Protein AF-A0A920S197-F1 (afdb_monomer_lite)

Structure (mmCIF, N/CA/C/O backbone):
data_AF-A0A920S197-F1
#
_entry.id   AF-A0A920S197-F1
#
loop_
_atom_site.group_PDB
_atom_site.id
_atom_site.type_symbol
_atom_site.label_atom_id
_atom_site.label_alt_id
_atom_site.label_comp_id
_atom_site.label_asym_id
_atom_site.label_entity_id
_atom_site.label_seq_id
_atom_site.pdbx_PDB_ins_code
_atom_site.Cartn_x
_atom_site.Cartn_y
_atom_site.Cartn_z
_atom_site.occupancy
_atom_site.B_iso_or_equiv
_atom_site.auth_seq_id
_atom_site.auth_comp_id
_atom_site.auth_asym_id
_atom_site.auth_atom_id
_atom_site.pdbx_PDB_model_num
ATOM 1 N N . MET A 1 1 ? 14.289 -39.269 -6.936 1.00 38.00 1 MET A N 1
ATOM 2 C CA . MET A 1 1 ? 14.562 -37.959 -6.306 1.00 38.00 1 MET A CA 1
ATOM 3 C C . MET A 1 1 ? 13.841 -37.949 -4.966 1.00 38.00 1 MET A C 1
ATOM 5 O O . MET A 1 1 ? 12.619 -37.973 -4.962 1.00 38.00 1 MET A O 1
ATOM 9 N N . ARG A 1 2 ? 14.556 -38.086 -3.841 1.00 40.16 2 ARG A N 1
ATOM 10 C CA . ARG A 1 2 ? 13.927 -38.059 -2.509 1.00 40.16 2 ARG A CA 1
ATOM 11 C C . ARG A 1 2 ? 13.597 -36.601 -2.189 1.00 40.16 2 ARG A C 1
ATOM 13 O O . ARG A 1 2 ? 14.502 -35.774 -2.190 1.00 40.16 2 ARG A O 1
ATOM 20 N N . LEU A 1 3 ? 12.320 -36.289 -1.989 1.00 53.31 3 LEU A N 1
ATOM 21 C CA . LEU A 1 3 ? 11.894 -34.998 -1.454 1.00 53.31 3 LEU A CA 1
ATOM 22 C C . LEU A 1 3 ? 12.463 -34.905 -0.033 1.00 53.31 3 LEU A C 1
ATOM 24 O O . LEU A 1 3 ? 12.150 -35.754 0.802 1.00 53.31 3 LEU A O 1
ATOM 28 N N . ASN A 1 4 ? 13.358 -33.949 0.219 1.00 62.19 4 ASN A N 1
ATOM 29 C CA . ASN A 1 4 ? 13.882 -33.731 1.564 1.00 62.19 4 ASN A CA 1
ATOM 30 C C . ASN A 1 4 ? 12.712 -33.381 2.501 1.00 62.19 4 ASN A C 1
ATOM 32 O O . ASN A 1 4 ? 11.849 -32.592 2.102 1.00 62.19 4 ASN A O 1
ATOM 36 N N . PRO A 1 5 ? 12.646 -33.955 3.716 1.00 65.94 5 PRO A N 1
ATOM 37 C CA . PRO A 1 5 ? 11.631 -33.568 4.684 1.00 65.94 5 PRO A CA 1
ATOM 38 C C . PRO A 1 5 ? 11.800 -32.078 4.992 1.00 65.94 5 PRO A C 1
ATOM 40 O O . PRO A 1 5 ? 12.880 -31.646 5.390 1.00 65.94 5 PRO A O 1
ATOM 43 N N . ILE A 1 6 ? 10.745 -31.299 4.739 1.00 70.31 6 ILE A N 1
ATOM 44 C CA . ILE A 1 6 ? 10.744 -29.848 4.934 1.00 70.31 6 ILE A CA 1
ATOM 45 C C . ILE A 1 6 ? 11.059 -29.570 6.404 1.00 70.31 6 ILE A C 1
ATOM 47 O O . ILE A 1 6 ? 10.331 -30.030 7.290 1.00 70.31 6 ILE A O 1
ATOM 51 N N . ASP A 1 7 ? 12.131 -28.822 6.654 1.00 78.69 7 ASP A N 1
ATOM 52 C CA . ASP A 1 7 ? 12.514 -28.396 7.996 1.00 78.69 7 ASP A CA 1
ATOM 53 C C . ASP A 1 7 ? 11.319 -27.690 8.681 1.00 78.69 7 ASP A C 1
ATOM 55 O O . ASP A 1 7 ? 10.656 -26.845 8.064 1.00 78.69 7 ASP A O 1
ATOM 59 N N . PRO A 1 8 ? 10.980 -28.011 9.945 1.00 77.56 8 PRO A N 1
ATOM 60 C CA . PRO A 1 8 ? 9.945 -27.293 10.686 1.00 77.56 8 PRO A CA 1
ATOM 61 C C . PRO A 1 8 ? 10.109 -25.763 10.666 1.00 77.56 8 PRO A C 1
ATOM 63 O O . PRO A 1 8 ? 9.103 -25.046 10.628 1.00 77.56 8 PRO A O 1
ATOM 66 N N . GLY A 1 9 ? 11.348 -25.255 10.638 1.00 80.50 9 GLY A N 1
ATOM 67 C CA . GLY A 1 9 ? 11.637 -23.827 10.484 1.00 80.50 9 GLY A CA 1
ATOM 68 C C . GLY A 1 9 ? 11.213 -23.275 9.119 1.00 80.50 9 GLY A C 1
ATOM 69 O O . GLY A 1 9 ? 10.514 -22.259 9.041 1.00 80.50 9 GLY A O 1
ATOM 70 N N . GLU A 1 10 ? 11.551 -23.982 8.043 1.00 87.06 10 GLU A N 1
ATOM 71 C CA . GLU A 1 10 ? 11.125 -23.664 6.676 1.00 87.06 10 GLU A CA 1
ATOM 72 C C . GLU A 1 10 ? 9.591 -23.654 6.538 1.00 87.06 10 GLU A C 1
ATOM 74 O O . GLU A 1 10 ? 9.012 -22.739 5.942 1.00 87.06 10 GLU A O 1
ATOM 79 N N . ASN A 1 11 ? 8.910 -24.611 7.173 1.00 86.31 11 ASN A N 1
ATOM 80 C CA . ASN A 1 11 ? 7.448 -24.664 7.210 1.00 86.31 11 ASN A CA 1
ATOM 81 C C . ASN A 1 11 ? 6.829 -23.420 7.869 1.00 86.31 11 ASN A C 1
ATOM 83 O O . ASN A 1 11 ? 5.807 -22.914 7.399 1.00 86.31 11 ASN A O 1
ATOM 87 N N . LEU A 1 12 ? 7.434 -22.897 8.940 1.00 87.69 12 LEU A N 1
ATOM 88 C CA . LEU A 1 12 ? 6.963 -21.674 9.595 1.00 87.69 12 LEU A CA 1
ATOM 89 C C . LEU A 1 12 ? 7.101 -20.452 8.672 1.00 87.69 12 LEU A C 1
ATOM 91 O O . LEU A 1 12 ? 6.184 -19.633 8.594 1.00 87.69 12 LEU A O 1
ATOM 95 N N . ALA A 1 13 ? 8.228 -20.325 7.968 1.00 88.31 13 ALA A N 1
ATOM 96 C CA . ALA A 1 13 ? 8.461 -19.224 7.035 1.00 88.31 13 ALA A CA 1
ATOM 97 C C . ALA A 1 13 ? 7.466 -19.256 5.864 1.00 88.31 13 ALA A C 1
ATOM 99 O O . ALA A 1 13 ? 6.839 -18.239 5.563 1.00 88.31 13 ALA A O 1
ATOM 100 N N . ARG A 1 14 ? 7.237 -20.438 5.276 1.00 89.06 14 ARG A N 1
ATOM 101 C CA . ARG A 1 14 ? 6.245 -20.636 4.207 1.00 89.06 14 ARG A CA 1
ATOM 102 C C . ARG A 1 14 ? 4.829 -20.295 4.668 1.00 89.06 14 ARG A C 1
ATOM 104 O O . ARG A 1 14 ? 4.115 -19.608 3.951 1.00 89.06 14 ARG A O 1
ATOM 111 N N . LYS A 1 15 ? 4.442 -20.672 5.895 1.00 89.56 15 LYS A N 1
ATOM 112 C CA . LYS A 1 15 ? 3.133 -20.305 6.474 1.00 89.56 15 LYS A CA 1
ATOM 113 C C . LYS A 1 15 ? 2.936 -18.791 6.614 1.00 89.56 15 LYS A C 1
ATOM 115 O O . LYS A 1 15 ? 1.812 -18.318 6.453 1.00 89.56 15 LYS A O 1
ATOM 120 N N . LYS A 1 16 ? 3.998 -18.025 6.899 1.00 90.12 16 LYS A N 1
ATOM 121 C CA . LYS A 1 16 ? 3.927 -16.552 6.975 1.00 90.12 16 LYS A CA 1
ATOM 122 C C . LYS A 1 16 ? 3.706 -15.906 5.606 1.00 90.12 16 LYS A C 1
ATOM 124 O O . LYS A 1 16 ? 3.082 -14.855 5.551 1.00 90.12 16 LYS A O 1
ATOM 129 N N . TRP A 1 17 ? 4.197 -16.524 4.533 1.00 92.94 17 TRP A N 1
ATOM 130 C CA . TRP A 1 17 ? 4.096 -16.025 3.161 1.00 92.94 17 TRP A CA 1
ATOM 131 C C . TRP A 1 17 ? 2.903 -16.641 2.423 1.00 92.94 17 TRP A C 1
ATOM 133 O O . TRP A 1 17 ? 3.054 -17.412 1.480 1.00 92.94 17 TRP A O 1
ATOM 143 N N . THR A 1 18 ? 1.700 -16.343 2.908 1.00 94.94 18 THR A N 1
ATOM 144 C CA . THR A 1 18 ? 0.437 -16.835 2.339 1.00 94.94 18 THR A CA 1
ATOM 145 C C . THR A 1 18 ? -0.599 -15.721 2.324 1.00 94.94 18 THR A C 1
ATOM 147 O O . THR A 1 18 ? -0.577 -14.848 3.191 1.00 94.94 18 THR 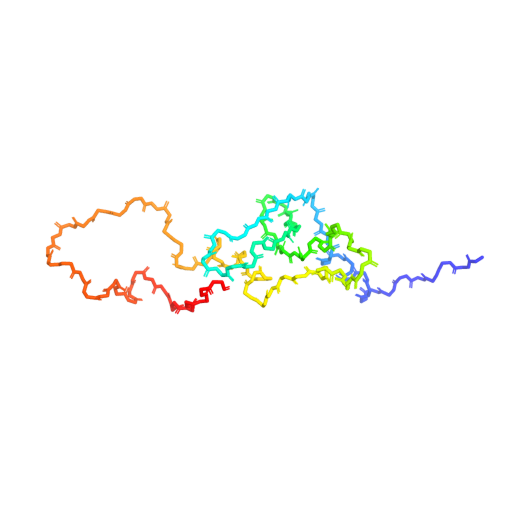A O 1
ATOM 150 N N . TRP A 1 19 ? -1.496 -15.753 1.344 1.00 96.56 19 TRP A N 1
ATOM 151 C CA . TRP A 1 19 ? -2.568 -14.782 1.130 1.00 96.56 19 TRP A CA 1
ATOM 152 C C . TRP A 1 19 ? -3.732 -15.457 0.405 1.00 96.56 19 TRP A C 1
ATOM 154 O O . TRP A 1 19 ? -3.546 -16.504 -0.216 1.00 96.56 19 TRP A O 1
ATOM 164 N N . ASP A 1 20 ? -4.902 -14.828 0.456 1.00 97.69 20 ASP A N 1
ATOM 165 C CA . ASP A 1 20 ? -6.124 -15.328 -0.179 1.00 97.69 20 ASP A CA 1
ATOM 166 C C . ASP A 1 20 ? -6.334 -14.693 -1.556 1.00 97.69 20 ASP A C 1
ATOM 168 O O . ASP A 1 20 ? -6.794 -15.347 -2.490 1.00 97.69 20 ASP A O 1
ATOM 172 N N . SER A 1 21 ? -5.971 -13.416 -1.707 1.00 97.62 21 SER A N 1
ATOM 173 C CA . SER A 1 21 ? -6.107 -12.691 -2.971 1.00 97.62 21 SER A CA 1
ATOM 174 C C . SER A 1 21 ? -5.058 -11.595 -3.138 1.00 97.62 21 SER A C 1
ATOM 176 O O . SER A 1 21 ? -4.469 -11.113 -2.167 1.00 97.62 21 SER A O 1
ATOM 178 N N . ILE A 1 22 ? -4.858 -11.175 -4.388 1.00 97.69 22 ILE A N 1
ATOM 179 C CA . ILE A 1 22 ? -4.014 -10.038 -4.768 1.00 97.69 22 ILE A CA 1
ATOM 180 C C . ILE A 1 22 ? -4.890 -9.018 -5.495 1.00 97.69 22 ILE A C 1
ATOM 182 O O . ILE A 1 22 ? -5.642 -9.386 -6.396 1.00 97.69 22 ILE A O 1
ATOM 186 N N . THR A 1 23 ? -4.768 -7.746 -5.124 1.00 96.75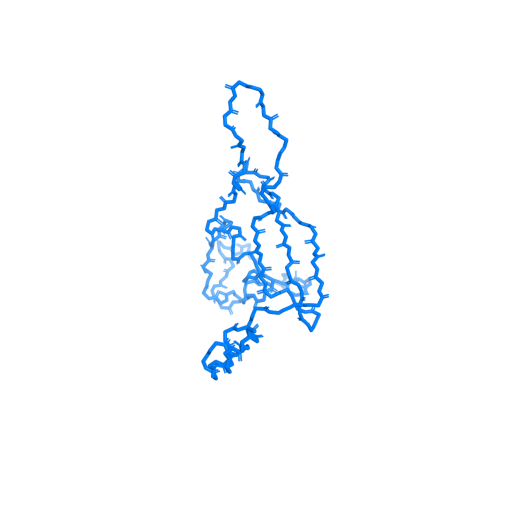 23 THR A N 1
ATOM 187 C CA . THR A 1 23 ? -5.444 -6.626 -5.792 1.00 96.75 23 THR A CA 1
ATOM 188 C C . THR A 1 23 ? -4.416 -5.590 -6.233 1.00 96.75 23 THR A C 1
ATOM 190 O O . THR A 1 23 ? -3.468 -5.305 -5.501 1.00 96.75 23 THR A O 1
ATOM 193 N N . HIS A 1 24 ? -4.602 -4.991 -7.409 1.00 95.44 24 HIS A N 1
ATOM 194 C CA . HIS A 1 24 ? -3.730 -3.920 -7.894 1.00 95.44 24 HIS A CA 1
ATOM 195 C C . HIS A 1 24 ? -4.107 -2.567 -7.289 1.00 95.44 24 HIS A C 1
ATOM 197 O O . HIS A 1 24 ? -5.285 -2.218 -7.194 1.00 95.44 24 HIS A O 1
ATOM 203 N N . SER A 1 25 ? -3.097 -1.795 -6.892 1.00 94.75 25 SER A N 1
ATOM 204 C CA . SER A 1 25 ? -3.285 -0.477 -6.289 1.00 94.75 25 SER A CA 1
ATOM 205 C C . SER A 1 25 ? -2.131 0.480 -6.598 1.00 94.75 25 SER A C 1
ATOM 207 O O . SER A 1 25 ? -1.060 0.091 -7.062 1.00 94.75 25 SER A O 1
ATOM 209 N N . THR A 1 26 ? -2.360 1.756 -6.299 1.00 94.69 26 THR A N 1
ATOM 210 C CA . THR A 1 26 ? -1.375 2.842 -6.301 1.00 94.69 26 THR A CA 1
ATOM 211 C C . THR A 1 26 ? -1.563 3.689 -5.043 1.00 94.69 26 THR A C 1
ATOM 213 O O . THR A 1 26 ? -2.518 3.509 -4.289 1.00 94.69 26 THR A O 1
ATOM 216 N N . HIS A 1 27 ? -0.633 4.596 -4.766 1.00 93.81 27 HIS A N 1
ATOM 217 C CA . HIS A 1 27 ? -0.676 5.445 -3.579 1.00 93.81 27 HIS A CA 1
ATOM 218 C C . HIS A 1 27 ? -0.976 6.879 -3.999 1.00 93.81 27 HIS A C 1
ATOM 220 O O . HIS A 1 27 ? -0.135 7.544 -4.602 1.00 93.81 27 HIS A O 1
ATOM 226 N N . GLY A 1 28 ? -2.173 7.360 -3.654 1.00 90.50 28 GLY A N 1
ATOM 227 C CA . GLY A 1 28 ? -2.676 8.698 -3.990 1.00 90.50 28 GLY A CA 1
ATOM 228 C C . GLY A 1 28 ? -2.025 9.834 -3.194 1.00 90.50 28 GLY A C 1
ATOM 229 O O . GLY A 1 28 ? -2.721 10.698 -2.668 1.00 90.50 28 GLY A O 1
ATOM 230 N N . THR A 1 29 ? -0.700 9.817 -3.053 1.00 91.38 29 THR A N 1
ATOM 231 C CA . THR A 1 29 ? 0.089 10.856 -2.381 1.00 91.38 29 THR A CA 1
ATOM 232 C C . THR A 1 29 ? 0.855 11.690 -3.405 1.00 91.38 29 THR A C 1
ATOM 234 O O . THR A 1 29 ? 1.160 11.233 -4.508 1.00 91.38 29 THR A O 1
ATOM 237 N N . ASN A 1 30 ? 1.203 12.928 -3.045 1.00 94.19 30 ASN A N 1
ATOM 238 C CA . ASN A 1 30 ? 1.974 13.828 -3.906 1.00 94.19 30 ASN A CA 1
ATOM 239 C C . ASN A 1 30 ? 3.471 13.453 -3.934 1.00 94.19 30 ASN A C 1
ATOM 241 O O . ASN A 1 30 ? 4.324 14.212 -3.483 1.00 94.19 30 ASN A O 1
ATOM 245 N N . CYS A 1 31 ? 3.786 12.239 -4.389 1.00 90.56 31 CYS A N 1
ATOM 246 C CA . CYS A 1 31 ? 5.145 11.698 -4.401 1.00 90.56 31 CYS A CA 1
ATOM 247 C C . CYS A 1 31 ? 5.766 11.618 -5.801 1.00 90.56 31 CYS A C 1
ATOM 249 O O . CYS A 1 31 ? 6.914 11.201 -5.916 1.00 90.56 31 CYS A O 1
ATOM 251 N N . THR A 1 32 ? 5.028 11.960 -6.865 1.00 93.50 32 THR A N 1
ATOM 252 C CA . THR A 1 32 ? 5.414 11.814 -8.294 1.00 93.50 32 THR A CA 1
ATOM 253 C C . THR A 1 32 ? 5.748 10.386 -8.756 1.00 93.50 32 THR A C 1
ATOM 255 O O . THR A 1 32 ? 5.925 10.147 -9.947 1.00 93.50 32 THR A O 1
ATOM 258 N N . GLY A 1 33 ? 5.783 9.415 -7.839 1.00 91.06 33 GLY A N 1
ATOM 259 C CA . GLY A 1 33 ? 6.101 8.026 -8.143 1.00 91.06 33 GLY A CA 1
ATOM 260 C C . GLY A 1 33 ? 5.016 7.333 -8.958 1.00 91.06 33 GLY A C 1
ATOM 261 O O . GLY A 1 33 ? 5.333 6.716 -9.967 1.00 91.06 33 GLY A O 1
ATOM 262 N N . GLN A 1 34 ? 3.748 7.432 -8.536 1.00 91.06 34 GLN A N 1
ATOM 263 C CA . GLN A 1 34 ? 2.627 6.699 -9.157 1.00 91.06 34 GLN A CA 1
ATOM 264 C C . GLN A 1 34 ? 2.953 5.206 -9.372 1.00 91.06 34 GLN A C 1
ATOM 266 O O . GLN A 1 34 ? 2.637 4.614 -10.402 1.00 91.06 34 GLN A O 1
ATOM 271 N N . CYS A 1 35 ? 3.672 4.614 -8.415 1.00 94.50 35 CYS A N 1
ATOM 272 C CA . CYS A 1 35 ? 4.174 3.250 -8.517 1.00 94.50 35 CYS A CA 1
ATOM 273 C C . CYS A 1 35 ? 3.014 2.246 -8.448 1.00 94.50 35 CYS A C 1
ATOM 275 O O . CYS A 1 35 ? 2.066 2.445 -7.687 1.00 94.50 35 CYS A O 1
ATOM 277 N N . ALA A 1 36 ? 3.128 1.155 -9.203 1.00 95.00 36 ALA A N 1
ATOM 278 C CA . ALA A 1 36 ? 2.152 0.079 -9.237 1.00 95.00 36 ALA A CA 1
ATOM 279 C C . ALA A 1 36 ? 2.484 -0.943 -8.146 1.00 95.00 36 ALA A C 1
ATOM 281 O O . ALA A 1 36 ? 3.630 -1.392 -8.029 1.00 95.00 36 ALA A O 1
ATOM 282 N N . PHE A 1 37 ? 1.484 -1.292 -7.340 1.00 96.81 37 PHE A N 1
ATOM 283 C CA . PHE A 1 37 ? 1.627 -2.225 -6.231 1.00 96.81 37 PHE A CA 1
ATOM 284 C C . PHE A 1 37 ? 0.642 -3.385 -6.336 1.00 96.81 37 PHE A C 1
ATOM 286 O O . PHE A 1 37 ? -0.548 -3.192 -6.594 1.00 96.81 37 PHE A O 1
ATOM 293 N N . ASN A 1 38 ? 1.151 -4.570 -6.013 1.00 97.19 38 ASN A N 1
ATOM 294 C CA . ASN A 1 38 ? 0.365 -5.741 -5.667 1.00 97.19 38 ASN A CA 1
ATOM 295 C C . ASN A 1 38 ? 0.065 -5.698 -4.168 1.00 97.19 38 ASN A C 1
ATOM 297 O O . ASN A 1 38 ? 0.974 -5.686 -3.333 1.00 97.19 38 ASN A O 1
ATOM 301 N N . VAL A 1 39 ? -1.219 -5.652 -3.826 1.00 97.19 39 VAL A N 1
ATOM 302 C CA . VAL A 1 39 ? -1.709 -5.642 -2.448 1.00 97.19 39 VAL A CA 1
ATOM 303 C C . VAL A 1 39 ? -2.211 -7.033 -2.103 1.00 97.19 39 VAL A C 1
ATOM 305 O O . VAL A 1 39 ? -3.183 -7.513 -2.684 1.00 97.19 39 VAL A O 1
ATOM 308 N N . TYR A 1 40 ? -1.551 -7.670 -1.143 1.00 97.69 40 TYR A N 1
ATOM 309 C CA . TYR A 1 40 ? -1.884 -9.010 -0.683 1.00 97.69 40 TYR A CA 1
ATOM 310 C C . TYR A 1 40 ? -2.904 -8.933 0.451 1.00 97.69 40 TYR A C 1
ATOM 312 O O . TYR A 1 40 ? -2.673 -8.264 1.465 1.00 97.69 40 TYR A O 1
ATOM 320 N N . VAL A 1 41 ? -4.021 -9.637 0.293 1.00 97.62 41 VAL A N 1
ATOM 321 C CA . VAL A 1 41 ? -5.112 -9.701 1.272 1.00 97.62 41 VAL A CA 1
ATOM 322 C C . VAL A 1 41 ? -5.153 -11.091 1.889 1.00 97.62 41 VAL A C 1
ATOM 324 O O . VAL A 1 41 ? -5.047 -12.093 1.183 1.00 97.62 41 VAL A O 1
ATOM 327 N N . LYS A 1 42 ? -5.309 -11.146 3.209 1.00 96.56 42 LYS A N 1
ATOM 328 C CA . LYS A 1 42 ? -5.458 -12.378 3.978 1.00 96.56 42 LYS A CA 1
ATOM 329 C C . LYS A 1 42 ? -6.513 -12.187 5.060 1.00 96.56 42 LYS A C 1
ATOM 331 O O . LYS A 1 42 ? -6.467 -11.187 5.773 1.00 96.56 42 LYS A O 1
ATOM 336 N N . ASP A 1 43 ? -7.460 -13.111 5.164 1.00 95.69 43 ASP A N 1
ATOM 337 C CA . ASP A 1 43 ? -8.574 -13.081 6.116 1.00 95.69 43 ASP A CA 1
ATOM 338 C C . ASP A 1 43 ? -9.372 -11.758 6.048 1.00 95.69 43 ASP A C 1
ATOM 340 O O . ASP A 1 43 ? -9.803 -11.200 7.056 1.00 95.69 43 ASP A O 1
ATOM 344 N N . GLY A 1 44 ? -9.514 -11.195 4.840 1.00 95.56 44 GLY A N 1
ATOM 345 C CA . GLY A 1 44 ? -10.169 -9.899 4.607 1.00 95.56 44 GLY A CA 1
ATOM 346 C C . GLY A 1 44 ? -9.363 -8.667 5.053 1.00 95.56 44 GLY A C 1
ATOM 347 O O . GLY A 1 44 ? -9.869 -7.545 4.992 1.00 95.56 44 GLY A O 1
ATOM 348 N N . VAL A 1 45 ? -8.110 -8.843 5.479 1.00 95.44 45 VAL A N 1
ATOM 349 C CA . VAL A 1 45 ? -7.204 -7.779 5.929 1.00 95.44 45 VAL A CA 1
ATOM 350 C C . VAL A 1 45 ? -6.076 -7.600 4.917 1.00 95.44 45 VAL A C 1
ATOM 352 O O . VAL A 1 45 ? -5.485 -8.569 4.443 1.00 95.44 45 VAL A O 1
ATOM 355 N N . VAL A 1 46 ? -5.734 -6.351 4.591 1.00 96.88 46 VAL A N 1
ATOM 356 C CA . VAL A 1 46 ? -4.535 -6.061 3.798 1.00 96.88 46 VAL A CA 1
ATOM 357 C C . VAL A 1 46 ? -3.311 -6.424 4.631 1.00 96.88 46 VAL A C 1
ATOM 359 O O . VAL A 1 46 ? -3.017 -5.787 5.644 1.00 96.88 46 VAL A O 1
ATOM 362 N N . TRP A 1 47 ? -2.606 -7.468 4.206 1.00 95.44 47 TRP A N 1
ATOM 363 C CA . TRP A 1 47 ? -1.457 -8.012 4.918 1.00 95.44 47 TRP A CA 1
ATOM 364 C C . TRP A 1 47 ? -0.179 -7.237 4.593 1.00 95.44 47 TRP A C 1
ATOM 366 O O . TRP A 1 47 ? 0.553 -6.853 5.511 1.00 95.44 47 TRP A O 1
ATOM 376 N N . ARG A 1 48 ? 0.088 -7.004 3.302 1.00 95.31 48 ARG A N 1
ATOM 377 C CA . ARG A 1 48 ? 1.247 -6.237 2.826 1.00 95.31 48 ARG A CA 1
ATOM 378 C C . ARG A 1 48 ? 1.110 -5.802 1.374 1.00 95.31 48 ARG A C 1
ATOM 380 O O . ARG 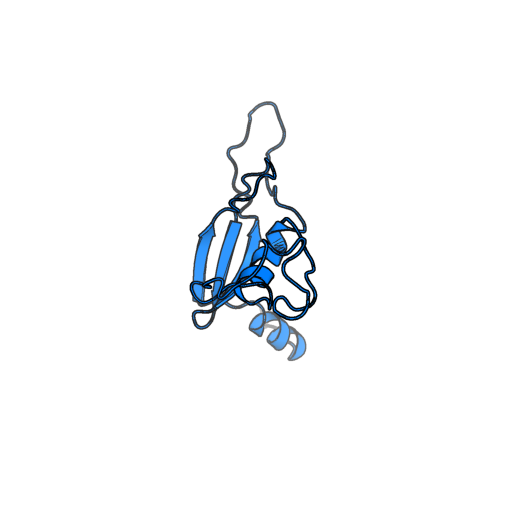A 1 48 ? 0.297 -6.332 0.620 1.00 95.31 48 ARG A O 1
ATOM 387 N N . GLU A 1 49 ? 2.002 -4.906 0.987 1.00 96.62 49 GLU A N 1
ATOM 388 C CA . GLU A 1 49 ? 2.203 -4.449 -0.378 1.00 96.62 49 GLU A CA 1
ATOM 389 C C . GLU A 1 49 ? 3.564 -4.895 -0.929 1.00 96.62 49 GLU A C 1
ATOM 391 O O . GLU A 1 49 ? 4.546 -5.055 -0.195 1.00 96.62 49 GLU A O 1
ATOM 396 N N . GLU A 1 50 ? 3.630 -5.065 -2.244 1.00 96.94 50 GLU A N 1
ATOM 397 C CA . GLU A 1 50 ? 4.868 -5.268 -2.993 1.00 96.94 50 GLU A CA 1
ATOM 398 C C . GLU A 1 50 ? 4.799 -4.533 -4.321 1.00 96.94 50 GLU A C 1
ATOM 400 O O . GLU A 1 50 ? 3.719 -4.351 -4.882 1.00 96.94 50 GLU A O 1
ATOM 405 N N . GLN A 1 51 ? 5.951 -4.096 -4.819 1.00 96.75 51 GLN A N 1
ATOM 406 C CA . GLN A 1 51 ? 6.034 -3.553 -6.166 1.00 96.75 51 GLN A CA 1
ATOM 407 C C . GLN A 1 51 ? 5.563 -4.607 -7.172 1.00 96.75 51 GLN A C 1
ATOM 409 O O . GLN A 1 51 ? 6.035 -5.739 -7.131 1.00 96.75 51 GLN A O 1
ATOM 414 N N . GLN A 1 52 ? 4.655 -4.239 -8.077 1.00 95.06 52 GLN A N 1
ATOM 415 C CA . GLN A 1 52 ? 4.298 -5.126 -9.188 1.00 95.06 52 GLN A CA 1
ATOM 416 C C . GLN A 1 52 ? 5.513 -5.311 -10.109 1.00 95.06 52 GLN A C 1
ATOM 418 O O . GLN A 1 52 ? 5.853 -6.424 -10.483 1.00 95.06 52 GLN A O 1
ATOM 423 N N . GLY A 1 53 ? 6.185 -4.205 -10.440 1.00 90.88 53 GLY A N 1
ATOM 424 C CA . GLY A 1 53 ? 7.440 -4.198 -11.189 1.00 90.88 53 GLY A CA 1
ATOM 425 C C . GLY A 1 53 ? 7.337 -4.518 -12.680 1.00 90.88 53 GLY A C 1
ATOM 426 O O . GLY A 1 53 ? 8.351 -4.439 -13.359 1.00 90.88 53 GLY A O 1
ATOM 427 N N . GLU A 1 54 ? 6.148 -4.813 -13.202 1.00 88.56 54 GLU A N 1
ATOM 428 C CA . GLU A 1 54 ? 5.934 -5.083 -14.626 1.00 88.56 54 GLU A CA 1
ATOM 429 C C . GLU A 1 54 ? 5.602 -3.770 -15.348 1.00 88.56 54 GLU A C 1
ATOM 431 O O . GLU A 1 54 ? 4.446 -3.351 -15.446 1.00 88.56 54 GLU A O 1
ATOM 436 N N . TYR A 1 55 ? 6.642 -3.092 -15.826 1.00 88.75 55 TYR A N 1
ATOM 437 C CA . TYR A 1 55 ? 6.517 -1.898 -16.654 1.00 88.75 55 TYR A CA 1
ATOM 438 C C . TYR A 1 55 ? 6.855 -2.227 -18.113 1.00 88.75 55 TYR A C 1
ATOM 440 O O . TYR A 1 55 ? 7.521 -3.216 -18.418 1.00 88.75 55 TYR A O 1
ATOM 448 N N . GLY A 1 56 ? 6.336 -1.422 -19.043 1.00 87.69 56 GLY A N 1
ATOM 449 C CA . GLY A 1 56 ? 6.689 -1.559 -20.454 1.00 87.69 56 GLY A CA 1
ATOM 450 C C . GLY A 1 56 ? 8.159 -1.199 -20.669 1.00 87.69 56 GLY A C 1
ATOM 451 O O . GLY A 1 56 ? 8.583 -0.115 -20.274 1.00 87.69 56 GLY A O 1
ATOM 452 N N . ALA A 1 57 ? 8.916 -2.089 -21.311 1.00 86.38 57 ALA A N 1
ATOM 453 C CA . ALA A 1 57 ? 10.326 -1.858 -21.603 1.00 86.38 57 ALA A CA 1
ATOM 454 C C . ALA A 1 57 ? 10.509 -0.810 -22.714 1.00 86.38 57 ALA A C 1
ATOM 456 O O . ALA A 1 57 ? 9.777 -0.815 -23.707 1.00 86.38 57 ALA A O 1
ATOM 457 N N . SER A 1 58 ? 11.522 0.049 -22.571 1.00 86.56 58 SER A N 1
ATOM 458 C CA . SER A 1 58 ? 12.004 0.891 -23.672 1.00 86.56 58 SER A CA 1
ATOM 459 C C . SER A 1 58 ? 13.067 0.149 -24.481 1.00 86.56 58 SER A C 1
ATOM 461 O O . SER A 1 58 ? 13.762 -0.721 -23.960 1.00 86.56 58 SER A O 1
ATOM 463 N N . SER A 1 59 ? 13.224 0.495 -25.758 1.00 89.25 59 SER A N 1
ATOM 464 C CA . SER A 1 59 ? 14.254 -0.101 -26.621 1.00 89.25 59 SER A CA 1
ATOM 465 C C . SER A 1 59 ? 15.666 0.421 -26.341 1.00 89.25 59 SER A C 1
ATOM 467 O O . SER A 1 59 ? 16.647 -0.226 -26.693 1.00 89.25 59 SER A O 1
ATOM 469 N N . ASP A 1 60 ? 15.771 1.613 -25.761 1.00 93.19 60 ASP A N 1
ATOM 470 C CA . ASP A 1 60 ? 16.993 2.415 -25.649 1.00 93.19 60 ASP A CA 1
ATOM 471 C C . ASP A 1 60 ? 17.404 2.722 -24.199 1.00 93.19 60 ASP A C 1
ATOM 473 O O . ASP A 1 60 ? 18.484 3.268 -23.969 1.00 93.19 60 ASP A O 1
ATOM 477 N N . ALA A 1 61 ? 16.575 2.360 -23.217 1.00 91.06 61 ALA A N 1
ATOM 478 C CA . ALA A 1 61 ? 16.788 2.670 -21.809 1.00 91.06 61 ALA A CA 1
ATOM 479 C C . ALA A 1 61 ? 16.407 1.493 -20.891 1.00 91.06 61 ALA A C 1
ATOM 481 O O . ALA A 1 61 ? 15.555 0.680 -21.261 1.00 91.06 61 ALA A O 1
ATOM 482 N N . PRO A 1 62 ? 17.008 1.401 -19.686 1.00 90.19 62 PRO A N 1
ATOM 483 C CA . PRO A 1 62 ? 16.607 0.426 -18.678 1.00 90.19 62 PRO A CA 1
ATOM 484 C C . PRO A 1 62 ? 15.131 0.554 -18.297 1.00 90.19 62 PRO A C 1
ATOM 486 O O . PRO A 1 62 ? 14.565 1.648 -18.314 1.00 90.19 62 PRO 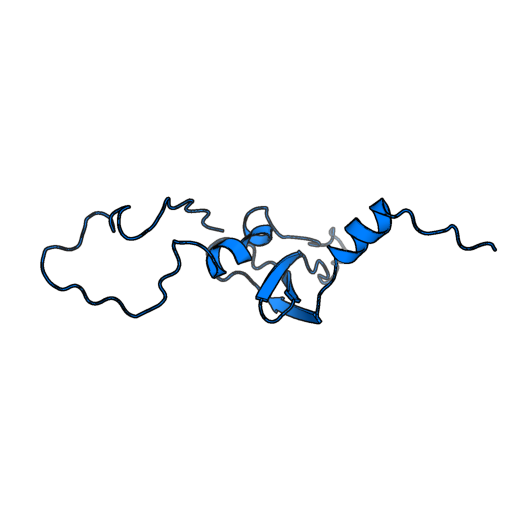A O 1
ATOM 489 N N . ASP A 1 63 ? 14.537 -0.569 -17.900 1.00 89.44 63 ASP A N 1
ATOM 490 C CA . ASP A 1 63 ? 13.162 -0.593 -17.416 1.00 89.44 63 ASP A CA 1
ATOM 491 C C . ASP A 1 63 ? 13.006 0.163 -16.081 1.00 89.44 63 ASP A C 1
ATOM 493 O O . ASP A 1 63 ? 13.932 0.279 -15.275 1.00 89.44 63 ASP A O 1
ATOM 497 N N . TYR A 1 64 ? 11.799 0.673 -15.848 1.00 89.25 64 TYR A N 1
ATOM 498 C CA . TYR A 1 64 ? 11.406 1.360 -14.626 1.00 89.25 64 TYR A CA 1
ATOM 499 C C . TYR A 1 64 ? 11.172 0.398 -13.453 1.00 89.25 64 TYR A C 1
ATOM 501 O O . TYR A 1 64 ? 11.149 0.842 -12.300 1.00 89.25 64 TYR A O 1
ATOM 509 N N . GLY A 1 65 ? 10.980 -0.899 -13.715 1.00 90.00 65 GLY A N 1
ATOM 510 C CA . GLY A 1 65 ? 10.807 -1.915 -12.684 1.00 90.00 65 GLY A CA 1
ATOM 511 C C . GLY A 1 65 ? 11.974 -1.943 -11.682 1.00 90.00 65 GLY A C 1
ATOM 512 O O . GLY A 1 65 ? 13.133 -1.842 -12.079 1.00 90.00 65 GLY A O 1
ATOM 513 N N . PRO A 1 66 ? 11.710 -2.063 -10.364 1.00 92.31 66 PRO A N 1
ATOM 514 C CA . PRO A 1 66 ? 10.410 -2.292 -9.724 1.00 92.31 66 PRO A CA 1
ATOM 515 C C . PRO A 1 66 ? 9.665 -1.008 -9.296 1.00 92.31 66 PRO A C 1
ATOM 517 O O . PRO A 1 66 ? 8.565 -1.088 -8.753 1.00 92.31 66 PRO A O 1
ATOM 520 N N . ARG A 1 67 ? 10.245 0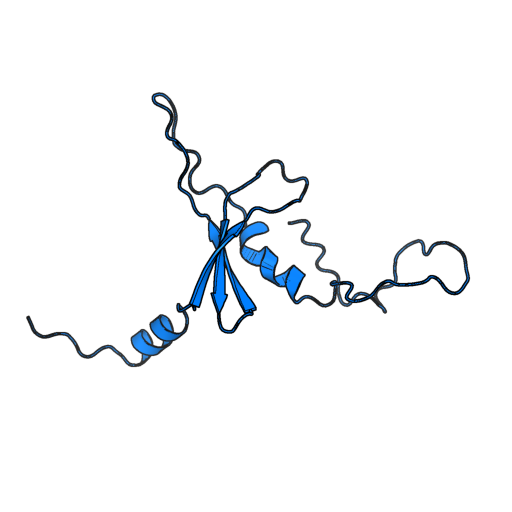.186 -9.487 1.00 93.88 67 ARG A N 1
ATOM 521 C CA . ARG A 1 67 ? 9.828 1.441 -8.817 1.00 93.88 67 ARG A CA 1
ATOM 522 C C . ARG A 1 67 ? 9.631 1.237 -7.303 1.00 93.88 67 ARG A C 1
ATOM 524 O O . ARG A 1 67 ? 10.357 0.465 -6.693 1.00 93.88 67 ARG A O 1
ATOM 531 N N . GLY A 1 68 ? 8.691 1.940 -6.669 1.00 94.25 68 GLY A N 1
ATOM 532 C CA . GLY A 1 68 ? 8.391 1.819 -5.235 1.00 94.25 68 GLY A CA 1
ATOM 533 C C . GLY A 1 68 ? 9.386 2.527 -4.306 1.00 94.25 68 GLY A C 1
ATOM 534 O O . GLY A 1 68 ? 10.450 2.985 -4.710 1.00 94.25 68 GLY A O 1
ATOM 535 N N . CYS A 1 69 ? 9.004 2.673 -3.038 1.00 95.44 69 CYS A N 1
ATOM 536 C CA . CYS A 1 69 ? 9.821 3.305 -2.001 1.00 95.44 69 CYS A CA 1
ATOM 537 C C . CYS A 1 69 ? 9.468 2.732 -0.619 1.00 95.44 69 CYS A C 1
ATOM 539 O O . CYS A 1 69 ? 8.431 2.086 -0.454 1.00 95.44 69 CYS A O 1
ATOM 541 N N . GLN A 1 70 ? 10.307 2.992 0.393 1.00 95.38 70 GLN A N 1
ATOM 542 C CA . GLN A 1 70 ? 10.144 2.485 1.773 1.00 95.38 70 GLN A CA 1
ATOM 543 C C . GLN A 1 70 ? 8.774 2.807 2.380 1.00 95.38 70 GLN A C 1
ATOM 545 O O . GLN A 1 70 ? 8.249 2.107 3.241 1.00 95.38 70 GLN A O 1
ATOM 550 N N . LYS A 1 71 ? 8.259 3.920 1.894 1.00 94.69 71 LYS A N 1
ATOM 551 C CA . LYS A 1 71 ? 7.021 4.576 2.209 1.00 94.69 71 LYS A CA 1
ATOM 552 C C . LYS A 1 71 ? 5.801 3.800 1.695 1.00 94.69 71 LYS A C 1
ATOM 554 O O . LYS A 1 71 ? 4.955 3.341 2.461 1.00 94.69 71 LYS A O 1
ATOM 559 N N . GLY A 1 72 ? 5.799 3.506 0.393 1.00 94.69 72 GLY A N 1
ATOM 560 C CA . GLY A 1 72 ? 4.742 2.694 -0.206 1.00 94.69 72 GLY A CA 1
ATOM 561 C C . GLY A 1 72 ? 4.726 1.242 0.271 1.00 94.69 72 GLY A C 1
ATOM 562 O O . GLY A 1 72 ? 3.673 0.676 0.535 1.00 94.69 72 GLY A O 1
ATOM 563 N N . LEU A 1 73 ? 5.897 0.666 0.549 1.00 95.00 73 LEU A N 1
ATOM 564 C CA . LEU A 1 73 ? 6.009 -0.700 1.079 1.00 95.00 73 LEU A CA 1
ATOM 565 C C . LEU A 1 73 ? 5.464 -0.880 2.511 1.00 95.00 73 LEU A C 1
ATOM 567 O O . LEU A 1 73 ? 5.544 -1.975 3.068 1.00 95.00 73 LEU A O 1
ATOM 571 N N . ARG A 1 74 ? 4.954 0.185 3.143 1.00 94.44 74 ARG A N 1
ATOM 572 C CA . ARG A 1 74 ? 4.339 0.146 4.476 1.00 94.44 74 ARG A CA 1
ATOM 573 C C . ARG A 1 74 ? 3.008 0.894 4.550 1.00 94.44 74 ARG A C 1
ATOM 575 O O . ARG A 1 74 ? 2.569 1.230 5.653 1.00 94.44 74 ARG A O 1
ATOM 582 N N . HIS A 1 75 ? 2.351 1.147 3.419 1.00 94.06 75 HIS A N 1
ATOM 583 C CA . HIS A 1 75 ? 1.125 1.944 3.390 1.00 94.06 75 HIS A CA 1
ATOM 584 C C . HIS A 1 75 ? -0.021 1.333 4.215 1.00 94.06 75 HIS A C 1
ATOM 586 O O . HIS A 1 75 ? -0.757 2.056 4.885 1.00 94.06 75 HIS A O 1
ATOM 592 N N . SER A 1 76 ? -0.097 0.008 4.304 1.00 94.06 76 SER A N 1
ATOM 593 C CA . SER A 1 76 ? -1.033 -0.763 5.130 1.00 94.06 76 SER A CA 1
ATOM 594 C C . SER A 1 76 ? -1.012 -0.350 6.605 1.00 94.06 76 SER A C 1
ATOM 596 O O . SER A 1 76 ? -2.023 -0.451 7.304 1.00 94.06 76 SER A O 1
ATOM 598 N N . LYS A 1 77 ? 0.094 0.224 7.098 1.00 93.25 77 LYS A N 1
ATOM 599 C CA . LYS A 1 77 ? 0.159 0.801 8.450 1.00 93.25 77 LYS A CA 1
ATOM 600 C C . LYS A 1 77 ? -0.743 2.022 8.636 1.00 93.25 77 LYS A C 1
ATOM 602 O O . LYS A 1 77 ? -1.163 2.268 9.762 1.00 93.25 77 LYS A O 1
ATOM 607 N N . TYR A 1 78 ? -1.078 2.759 7.578 1.00 92.06 78 TYR A N 1
ATOM 608 C CA . TYR A 1 78 ? -2.078 3.831 7.626 1.00 92.06 78 TYR A CA 1
ATOM 609 C C . TYR A 1 78 ? -3.506 3.314 7.684 1.00 92.06 78 TYR A C 1
ATOM 611 O O . TYR A 1 78 ? -4.344 3.924 8.345 1.00 92.06 78 TYR A O 1
ATOM 619 N N . MET A 1 79 ? -3.778 2.169 7.056 1.00 93.19 79 MET A N 1
ATOM 620 C CA . MET A 1 79 ? -5.102 1.551 7.104 1.00 93.19 79 MET A CA 1
ATOM 621 C C . MET A 1 79 ? -5.471 1.116 8.526 1.00 93.19 79 MET A C 1
ATOM 623 O O . MET A 1 79 ? -6.637 1.187 8.903 1.00 93.19 79 MET A O 1
ATOM 627 N N . TYR A 1 80 ? -4.497 0.707 9.336 1.00 94.06 80 TYR A N 1
ATOM 628 C CA . TYR A 1 80 ? -4.743 0.169 10.681 1.00 94.06 80 TYR A CA 1
ATOM 629 C C . TYR A 1 80 ? -4.081 0.987 11.800 1.00 94.06 80 TYR A C 1
ATOM 631 O O . TYR A 1 80 ? -4.028 0.556 12.951 1.00 94.06 80 TYR A O 1
ATOM 639 N N . GLY A 1 81 ? -3.545 2.162 11.470 1.00 90.19 81 GLY A N 1
ATOM 640 C CA . GLY A 1 81 ? -2.842 3.031 12.407 1.00 90.19 81 GLY A CA 1
ATOM 641 C C . GLY A 1 81 ? -3.780 3.908 13.239 1.00 90.19 81 GLY A C 1
ATOM 642 O O . GLY A 1 81 ? -4.895 4.226 12.828 1.00 90.19 81 GLY A O 1
ATOM 643 N N . LYS A 1 82 ? -3.295 4.364 14.402 1.00 92.19 82 LYS A N 1
ATOM 644 C CA . LYS A 1 82 ? -4.038 5.238 15.337 1.00 92.19 82 LYS A CA 1
ATOM 645 C C . LYS A 1 82 ? -4.433 6.591 14.734 1.00 92.19 82 LYS A C 1
ATOM 647 O O . LYS A 1 82 ? -5.302 7.268 15.264 1.00 92.19 82 LYS A O 1
ATOM 652 N N . GLN A 1 83 ? -3.779 6.988 13.648 1.00 88.31 83 GLN A N 1
ATOM 653 C CA . GLN A 1 83 ? -4.043 8.213 12.906 1.00 88.31 83 GLN A CA 1
ATOM 654 C C . GLN A 1 83 ? -5.298 8.144 12.020 1.00 88.31 83 GLN A C 1
ATOM 656 O O . GLN A 1 83 ? -5.717 9.167 11.481 1.00 88.31 83 GLN A O 1
ATOM 661 N N . ARG A 1 84 ? -5.880 6.954 11.814 1.00 91.94 84 ARG A N 1
ATOM 662 C CA . ARG A 1 84 ? -7.034 6.782 10.930 1.00 91.94 84 ARG A CA 1
ATOM 663 C C . ARG A 1 84 ? -8.291 7.377 11.562 1.00 91.94 84 ARG A C 1
ATOM 665 O O . ARG A 1 84 ? -8.757 6.917 12.600 1.00 91.94 84 ARG A O 1
ATOM 672 N N . ILE A 1 85 ? -8.880 8.358 10.884 1.00 91.75 85 ILE A N 1
ATOM 673 C CA . ILE A 1 85 ? -10.203 8.882 11.229 1.00 91.75 85 ILE A CA 1
ATOM 674 C C . ILE A 1 85 ? -11.256 7.864 10.780 1.00 91.75 85 ILE A C 1
ATOM 676 O O . ILE A 1 85 ? -11.334 7.534 9.598 1.00 91.75 85 ILE A O 1
ATOM 680 N N . LEU A 1 86 ? -12.037 7.343 11.729 1.00 92.38 86 LEU A N 1
ATOM 681 C CA . LEU A 1 86 ? -13.041 6.300 11.470 1.00 92.38 86 LEU A CA 1
ATOM 682 C C . LEU A 1 86 ? -14.446 6.861 11.231 1.00 92.38 86 LEU A C 1
ATOM 684 O O . LEU A 1 86 ? -15.225 6.263 10.496 1.00 92.38 86 LEU A O 1
ATOM 688 N N . TYR A 1 87 ? -14.759 8.010 11.830 1.00 94.00 87 TYR A N 1
ATOM 689 C CA . TYR A 1 87 ? -16.085 8.622 11.786 1.00 94.00 87 TYR A CA 1
ATOM 690 C C . TYR A 1 87 ? -15.973 10.123 11.504 1.00 94.00 87 TYR A C 1
ATOM 692 O O . TYR A 1 87 ? -14.966 10.732 11.883 1.00 94.00 87 TYR A O 1
ATOM 700 N N . PRO A 1 88 ? -16.989 10.746 10.875 1.00 92.50 88 PRO A N 1
ATOM 701 C CA . PRO A 1 88 ? -17.035 12.195 10.726 1.00 92.50 88 PRO A CA 1
ATOM 702 C C . PRO A 1 88 ? -16.916 12.890 12.087 1.00 92.50 88 PRO A C 1
ATOM 704 O O . PRO A 1 88 ? -17.671 12.599 13.014 1.00 92.50 88 PRO A O 1
ATOM 707 N N . LEU A 1 89 ? -15.972 13.822 12.207 1.00 88.50 89 LEU A N 1
ATOM 708 C CA . LEU A 1 89 ? -15.747 14.578 13.437 1.00 88.50 89 LEU A CA 1
ATOM 709 C C . LEU A 1 89 ? -16.407 15.954 13.332 1.00 88.50 89 LEU A C 1
ATOM 711 O O . LEU A 1 89 ? -16.152 16.706 12.391 1.00 88.50 89 LEU A O 1
ATOM 715 N N . LYS A 1 90 ? -17.234 16.306 14.321 1.00 86.25 90 LYS A N 1
ATOM 716 C CA . LYS A 1 90 ? -17.833 17.640 14.444 1.00 86.25 90 LYS A CA 1
ATOM 717 C C . LYS A 1 90 ? -17.071 18.454 15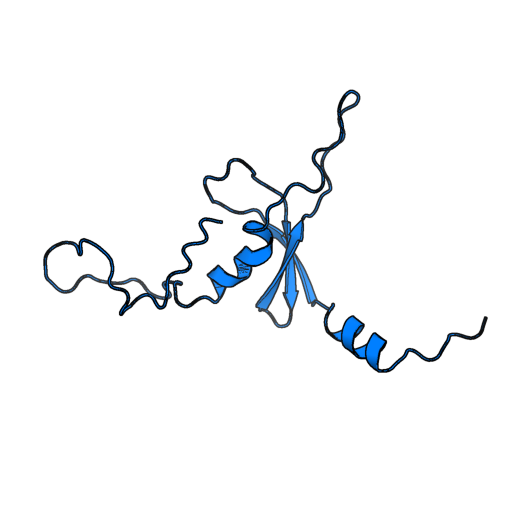.482 1.00 86.25 90 LYS A C 1
ATOM 719 O O . LYS A 1 90 ? -16.934 18.039 16.630 1.00 86.25 90 LYS A O 1
ATOM 724 N N . ARG A 1 91 ? -16.628 19.653 15.103 1.00 83.50 91 ARG A N 1
ATOM 725 C CA . ARG A 1 91 ? -16.098 20.630 16.063 1.00 83.50 91 ARG A CA 1
ATOM 726 C C . ARG A 1 91 ? -17.248 21.155 16.929 1.00 83.50 91 ARG A C 1
ATOM 728 O O . ARG A 1 91 ? -18.215 21.685 16.390 1.00 83.50 91 ARG A O 1
ATOM 735 N N . ILE A 1 92 ? -17.130 21.011 18.246 1.00 82.00 92 ILE A N 1
ATOM 736 C CA . ILE A 1 92 ? -18.179 21.376 19.212 1.00 82.00 92 ILE A CA 1
ATOM 737 C C . ILE A 1 92 ? -18.143 22.857 19.621 1.00 82.00 92 ILE A C 1
ATOM 739 O O . ILE A 1 92 ? -19.205 23.459 19.721 1.00 82.00 92 ILE A O 1
ATOM 743 N N . TRP A 1 93 ? -16.963 23.469 19.789 1.00 68.38 93 TRP A N 1
ATOM 744 C CA . TRP A 1 93 ? -16.793 24.900 20.104 1.00 68.38 93 TRP A CA 1
ATOM 745 C C . TRP A 1 93 ? -15.303 25.311 20.017 1.00 68.38 93 TRP A C 1
ATOM 747 O O . TRP A 1 93 ? -14.440 24.436 20.067 1.00 68.38 93 TRP A O 1
ATOM 757 N N . GLY A 1 94 ? -14.992 26.611 19.894 1.00 68.56 94 GLY A N 1
ATOM 758 C CA . GLY A 1 94 ? -13.620 27.164 19.951 1.00 68.56 94 GLY A CA 1
ATOM 759 C C . GLY A 1 94 ? -12.957 27.520 18.606 1.00 68.56 94 GLY A C 1
ATOM 760 O O . GLY A 1 94 ? -13.448 27.165 17.528 1.00 68.56 94 GLY A O 1
ATOM 761 N N . GLU A 1 95 ? -11.829 28.244 18.662 1.00 73.38 95 GLU A N 1
ATOM 762 C CA . GLU A 1 95 ? -10.987 28.570 17.495 1.00 73.38 95 GLU A CA 1
ATOM 763 C C . GLU A 1 95 ? -10.470 27.296 16.804 1.00 73.38 95 GLU A C 1
ATOM 765 O O . GLU A 1 95 ? -10.461 26.212 17.390 1.00 73.38 95 GLU A O 1
ATOM 770 N N . ARG A 1 96 ? -10.065 27.382 15.526 1.00 70.44 96 ARG A N 1
ATOM 771 C CA . ARG A 1 96 ? -9.425 26.228 14.871 1.00 70.44 96 ARG A CA 1
ATOM 772 C C . ARG A 1 96 ? -8.161 25.870 15.668 1.00 70.44 96 ARG A C 1
ATOM 774 O O . ARG A 1 96 ? -7.313 26.749 15.826 1.00 70.44 96 ARG A O 1
ATOM 781 N N . PRO A 1 97 ? -8.004 24.622 16.146 1.00 65.81 97 PRO A N 1
ATOM 782 C CA . PRO A 1 97 ? -6.781 24.223 16.825 1.00 65.81 97 PRO A CA 1
ATOM 783 C C . PRO A 1 97 ? -5.578 24.487 15.915 1.00 65.81 97 PRO A C 1
ATOM 785 O O . PRO A 1 97 ? -5.593 24.085 14.751 1.00 65.81 97 PRO A O 1
ATOM 788 N N . ARG A 1 98 ? -4.531 25.147 16.433 1.00 61.72 98 ARG A N 1
ATOM 789 C CA . ARG A 1 98 ? -3.264 25.347 15.695 1.00 61.72 98 ARG A CA 1
ATOM 790 C C . ARG A 1 98 ? -2.578 24.018 15.348 1.00 61.72 98 ARG A C 1
ATOM 792 O O . ARG A 1 98 ? -1.808 23.948 14.399 1.00 61.72 98 ARG A O 1
ATOM 799 N N . SER A 1 99 ? -2.904 22.962 16.083 1.00 55.72 99 SER A N 1
ATOM 800 C CA . SER A 1 99 ? -2.655 21.569 15.738 1.00 55.72 99 SER A CA 1
ATOM 801 C C . SER A 1 99 ? -3.809 20.732 16.288 1.00 55.72 99 SER A C 1
ATOM 803 O O . SER A 1 99 ? -4.300 20.998 17.387 1.00 55.72 99 SER A O 1
ATOM 805 N N . MET A 1 100 ? -4.277 19.727 15.538 1.00 53.34 100 MET A N 1
ATOM 806 C CA . MET A 1 100 ? -5.095 18.681 16.154 1.00 53.34 100 MET A CA 1
ATOM 807 C C . MET A 1 100 ? -4.213 17.983 17.187 1.00 53.34 100 MET A C 1
ATOM 809 O O . MET A 1 100 ? -3.195 17.388 16.838 1.00 53.34 100 MET A O 1
ATOM 813 N N . GLY A 1 101 ? -4.554 18.153 18.462 1.00 44.03 101 GLY A N 1
ATOM 814 C CA . GLY A 1 101 ? -3.758 17.673 19.577 1.00 44.03 101 GLY A CA 1
ATOM 815 C C . GLY A 1 101 ? -3.495 16.170 19.490 1.00 44.03 101 GLY A C 1
ATOM 816 O O . GLY A 1 101 ? -4.386 15.370 19.209 1.00 44.03 101 GLY A O 1
ATOM 817 N N . LYS A 1 102 ? -2.250 15.829 19.807 1.00 45.97 102 LYS A N 1
ATOM 818 C CA . LYS A 1 102 ? -1.660 14.528 20.176 1.00 45.97 102 LYS A CA 1
ATOM 819 C C . LYS A 1 102 ? -2.523 13.638 21.099 1.00 45.97 102 LYS A C 1
ATOM 821 O O . LYS A 1 102 ? -2.217 12.462 21.260 1.00 45.97 102 LYS A O 1
ATOM 826 N N . ASP A 1 103 ? -3.610 14.176 21.647 1.00 46.53 103 ASP A N 1
ATOM 827 C CA . ASP A 1 103 ? -4.567 13.480 22.508 1.00 46.53 103 ASP A CA 1
ATOM 828 C C . ASP A 1 103 ? -5.641 12.713 21.709 1.00 46.53 103 ASP A C 1
ATOM 830 O O . ASP A 1 103 ? -6.175 11.721 22.194 1.00 46.53 103 ASP A O 1
ATOM 834 N N . PHE A 1 104 ? -5.925 13.118 20.461 1.00 46.09 104 PHE A N 1
ATOM 835 C CA . PHE A 1 104 ? -6.852 12.412 19.555 1.00 46.09 104 PHE A CA 1
ATOM 836 C C . PHE A 1 104 ? -6.145 11.610 18.463 1.00 46.09 104 PHE A C 1
ATOM 838 O O . PHE A 1 104 ? -6.703 10.661 17.917 1.00 46.09 104 PHE A O 1
ATOM 845 N N . LEU A 1 105 ? -4.909 11.983 18.143 1.00 48.62 105 LEU A N 1
ATOM 846 C CA . LEU A 1 105 ? -4.064 11.290 17.187 1.00 48.62 105 LEU A CA 1
ATOM 847 C C . LEU A 1 105 ? -2.859 10.780 17.967 1.00 48.62 105 LEU A C 1
ATOM 849 O O . LEU A 1 105 ? -1.950 11.546 18.282 1.00 48.62 105 LEU A O 1
ATOM 853 N N . GLY A 1 106 ? -2.876 9.486 18.306 1.00 42.12 106 GLY A N 1
ATOM 854 C CA . GLY A 1 106 ? -1.710 8.803 18.872 1.00 42.12 106 GLY A CA 1
ATOM 855 C C . GLY A 1 106 ? -0.452 9.062 18.028 1.00 42.12 106 GLY A C 1
ATOM 856 O O . GLY A 1 106 ? -0.582 9.483 16.879 1.00 42.12 106 GLY A O 1
ATOM 857 N N . PRO A 1 107 ? 0.757 8.814 18.569 1.00 44.44 107 PRO A N 1
ATOM 858 C CA . PRO A 1 107 ? 2.017 9.371 18.076 1.00 44.44 107 PRO A CA 1
ATOM 859 C C . PRO A 1 107 ? 2.099 9.309 16.552 1.00 44.44 107 PRO A C 1
ATOM 861 O O . PRO A 1 107 ? 2.269 8.240 15.959 1.00 44.44 107 PRO A O 1
ATOM 864 N N . SER A 1 108 ? 1.911 10.473 15.932 1.00 48.81 108 SER A N 1
ATOM 865 C CA . SER A 1 108 ? 1.854 10.622 14.492 1.00 48.81 108 SER A CA 1
ATOM 866 C C . SER A 1 108 ? 3.264 10.459 13.945 1.00 48.81 108 SER A C 1
ATOM 868 O O . SER A 1 108 ? 4.015 11.425 13.813 1.00 48.81 108 SER A O 1
ATOM 870 N N . HIS A 1 109 ? 3.636 9.226 13.616 1.00 47.31 109 HIS A N 1
ATOM 871 C CA . HIS A 1 109 ? 4.656 9.000 12.605 1.00 47.31 109 HIS A CA 1
ATOM 872 C C . HIS A 1 109 ? 4.041 9.455 11.285 1.00 47.31 109 HIS A C 1
ATOM 874 O O . HIS A 1 109 ? 3.388 8.674 10.599 1.00 47.31 109 HIS A O 1
ATOM 880 N N . VAL A 1 110 ? 4.171 10.746 10.976 1.00 44.84 110 VAL A N 1
ATOM 881 C CA . VAL A 1 110 ? 3.766 11.322 9.691 1.00 44.84 110 VAL A CA 1
ATOM 882 C C . VAL A 1 110 ? 4.759 10.831 8.629 1.00 44.84 110 VAL A C 1
ATOM 884 O O . VAL A 1 110 ? 5.625 11.561 8.164 1.00 44.84 110 VAL A O 1
ATOM 887 N N . GLY A 1 111 ? 4.691 9.549 8.284 1.00 45.03 111 GLY A N 1
ATOM 888 C CA . GLY A 1 111 ? 5.278 8.999 7.065 1.00 45.03 111 GLY A CA 1
ATOM 889 C C . GLY A 1 111 ? 4.414 9.411 5.881 1.00 45.03 111 GLY A C 1
ATOM 890 O O . GLY A 1 111 ? 3.519 8.676 5.474 1.00 45.03 111 GLY A O 1
ATOM 891 N N . GLY A 1 112 ? 4.575 10.646 5.411 1.00 47.41 112 GLY A N 1
ATOM 892 C CA . GLY A 1 112 ? 3.940 11.083 4.172 1.00 47.41 112 GLY A CA 1
ATOM 893 C C . GLY A 1 112 ? 4.471 10.241 3.019 1.00 47.41 112 GLY A C 1
ATOM 894 O O . GLY A 1 112 ? 5.597 10.462 2.575 1.00 47.41 112 GLY A O 1
ATOM 895 N N . CYS A 1 113 ? 3.672 9.256 2.601 1.00 46.69 113 CYS A N 1
ATOM 896 C CA . CYS A 1 113 ? 4.217 8.000 2.117 1.00 46.69 113 CYS A CA 1
ATOM 897 C C . CYS A 1 113 ? 5.194 7.432 3.196 1.00 46.69 113 CYS A C 1
ATOM 899 O O . CYS A 1 113 ? 5.060 6.248 3.468 1.00 46.69 113 CYS A O 1
#

Radius of gyration: 20.31 Å; chains: 1; bounding box: 35×67×49 Å

Foldseek 3Di:
DDDPDQDPVNVVVVVLPDADDWDWDFDPFPPVQRFIWTFGHHPNAGPWIDFPQDDDDDPPDGGPPRGDDPLRRPCSCQVVDLQDDDDDDDDPDDDDPPDPDCVSRPPDPVSSD

pLDDT: mean 82.95, std 17.69, range [38.0, 97.69]

Secondary structure (DSSP, 8-state):
-PPPPPPHHHHHHHHHS--SEEEEE---SSSS----EEEEEETTEEEEEEE----PPPSSS---TT---TTGGGTHHHHSSTT---SPPPP-SSSPPSS--TTTS-S------

Sequence (113 aa):
MRLNPIDPGENLARKKWTWDSITHSTHGTNCTGQCAFNVYVKDGVVWREEQQGEYGASSDAPDYGPRGCQKGLRHSKYMYGKQRILYPLKRIWGERPRSMGKDFLGPSHVGGC